Protein AF-A0A6A5W0I1-F1 (afdb_monomer_lite)

Secondary structure (DSSP, 8-state):
--HHHHHHHHHHHHHHTTS-SSHHHHHHHTT--HHHHHHHHHHHHHHHH--

Radius of gyration: 10.89 Å; chains: 1; bounding box: 19×33×27 Å

Sequence (51 aa):
IDAHELAIQLATRDYNAGTFTSQQAAAKVYGLPQSTLYNRLHSITTSIASY

Structure (mmCIF, N/CA/C/O backbone):
data_AF-A0A6A5W0I1-F1
#
_entry.id   AF-A0A6A5W0I1-F1
#
loop_
_atom_site.group_PDB
_atom_site.id
_atom_site.type_symbol
_atom_site.label_atom_id
_atom_site.label_alt_id
_atom_site.label_comp_id
_atom_site.label_asym_id
_atom_site.label_entity_id
_atom_site.label_seq_id
_atom_site.pdbx_PDB_ins_code
_atom_site.Cartn_x
_atom_site.Cartn_y
_atom_site.Cartn_z
_atom_site.occupancy
_atom_site.B_iso_or_equiv
_atom_site.auth_seq_id
_atom_site.auth_comp_id
_atom_site.auth_asym_id
_atom_site.auth_atom_id
_atom_site.pdbx_PDB_model_num
ATOM 1 N N . ILE A 1 1 ? -1.204 5.903 -19.313 1.00 60.81 1 ILE A N 1
ATOM 2 C CA . ILE A 1 1 ? -0.905 5.903 -17.862 1.00 60.81 1 ILE A CA 1
ATOM 3 C C . ILE A 1 1 ? 0.076 4.769 -17.646 1.00 60.81 1 ILE A C 1
ATOM 5 O O . ILE A 1 1 ? -0.188 3.678 -18.138 1.00 60.81 1 ILE A O 1
ATOM 9 N N . ASP A 1 2 ? 1.224 5.055 -17.044 1.00 87.06 2 ASP A N 1
ATOM 10 C CA . ASP A 1 2 ? 2.270 4.064 -16.802 1.00 87.06 2 ASP A CA 1
ATOM 11 C C . ASP A 1 2 ? 1.857 3.108 -15.663 1.00 87.06 2 ASP A C 1
ATOM 13 O O . ASP A 1 2 ? 1.248 3.537 -14.679 1.00 87.06 2 ASP A O 1
ATOM 17 N N . ALA A 1 3 ? 2.132 1.808 -15.808 1.00 86.69 3 ALA A N 1
ATOM 18 C CA . ALA A 1 3 ? 1.703 0.792 -14.842 1.00 86.69 3 ALA A CA 1
ATOM 19 C C . ALA A 1 3 ? 2.372 0.967 -13.467 1.00 86.69 3 ALA A C 1
ATOM 21 O O . ALA A 1 3 ? 1.752 0.692 -12.438 1.00 86.69 3 ALA A O 1
ATOM 22 N N . HIS A 1 4 ? 3.606 1.474 -13.437 1.00 87.19 4 HIS A N 1
ATOM 23 C CA . HIS A 1 4 ? 4.315 1.781 -12.200 1.00 87.19 4 HIS A CA 1
ATOM 24 C C . HIS A 1 4 ? 3.718 3.019 -11.515 1.00 87.19 4 HIS A C 1
ATOM 26 O O . HIS A 1 4 ? 3.497 3.006 -10.304 1.00 87.19 4 HIS A O 1
ATOM 32 N N . GLU A 1 5 ? 3.355 4.055 -12.280 1.00 88.06 5 GLU A N 1
ATOM 33 C CA . GLU A 1 5 ? 2.657 5.236 -11.743 1.00 88.06 5 GLU A CA 1
ATOM 34 C C . GLU A 1 5 ? 1.299 4.855 -11.119 1.00 88.06 5 GLU A C 1
ATOM 36 O O . GLU A 1 5 ? 0.942 5.347 -10.045 1.00 88.06 5 GLU A O 1
ATOM 41 N N . LEU A 1 6 ? 0.558 3.936 -11.752 1.00 90.56 6 LEU A N 1
ATOM 42 C CA . LEU A 1 6 ? -0.708 3.421 -11.223 1.00 90.56 6 LEU A CA 1
ATOM 43 C C . LEU A 1 6 ? -0.506 2.669 -9.896 1.00 90.56 6 LEU A C 1
ATOM 45 O O . LEU A 1 6 ? -1.257 2.885 -8.944 1.00 90.56 6 LEU A O 1
ATOM 49 N N . ALA A 1 7 ? 0.524 1.822 -9.813 1.00 91.00 7 ALA A N 1
ATOM 50 C CA . ALA A 1 7 ? 0.845 1.073 -8.600 1.00 91.00 7 ALA A CA 1
ATOM 51 C C . ALA A 1 7 ? 1.156 2.007 -7.421 1.00 91.00 7 ALA A C 1
ATOM 53 O O . ALA A 1 7 ? 0.666 1.781 -6.316 1.00 91.00 7 ALA A O 1
ATOM 54 N N . ILE A 1 8 ? 1.911 3.089 -7.653 1.00 90.50 8 ILE A N 1
ATOM 55 C CA . ILE A 1 8 ? 2.215 4.087 -6.615 1.00 90.50 8 ILE A CA 1
ATOM 56 C C . ILE A 1 8 ? 0.928 4.736 -6.104 1.00 90.50 8 ILE A C 1
ATOM 58 O O . ILE A 1 8 ? 0.737 4.850 -4.894 1.00 90.50 8 ILE A O 1
ATOM 62 N N . GLN A 1 9 ? 0.027 5.135 -7.004 1.00 90.31 9 GLN A N 1
ATOM 63 C CA . GLN A 1 9 ? -1.229 5.785 -6.622 1.00 90.31 9 GLN A CA 1
ATOM 64 C C . GLN A 1 9 ? -2.137 4.861 -5.807 1.00 90.31 9 GLN A C 1
ATOM 66 O O . GLN A 1 9 ? -2.670 5.285 -4.781 1.00 90.31 9 GLN A O 1
ATOM 71 N N . LEU A 1 10 ? -2.287 3.601 -6.226 1.00 91.88 10 LEU A N 1
ATOM 72 C CA . LEU A 1 10 ? -3.083 2.610 -5.499 1.00 91.88 10 LEU A CA 1
ATOM 73 C C . LEU A 1 10 ? -2.486 2.317 -4.120 1.00 91.88 10 LEU A C 1
ATOM 75 O O . LEU A 1 10 ? -3.199 2.367 -3.119 1.00 91.88 10 LEU A O 1
ATOM 79 N N . ALA A 1 11 ? -1.170 2.122 -4.047 1.00 91.38 11 ALA A N 1
ATOM 80 C CA . ALA A 1 11 ? -0.470 1.877 -2.793 1.00 91.38 11 ALA A CA 1
ATOM 81 C C . ALA A 1 11 ? -0.595 3.056 -1.811 1.00 91.38 11 ALA A C 1
ATOM 83 O O . ALA A 1 11 ? -0.857 2.853 -0.624 1.00 91.38 11 ALA A O 1
ATOM 84 N N . THR A 1 12 ? -0.458 4.295 -2.294 1.00 90.06 12 THR A N 1
ATOM 85 C CA . THR A 1 12 ? -0.674 5.504 -1.486 1.00 90.06 12 THR A CA 1
ATOM 86 C C . THR A 1 12 ? -2.130 5.629 -1.041 1.00 90.06 12 THR A C 1
ATOM 88 O O . THR A 1 12 ? -2.380 5.971 0.115 1.00 90.06 12 THR A O 1
ATOM 91 N N . ARG A 1 13 ? -3.098 5.349 -1.919 1.00 90.62 13 ARG A N 1
ATOM 92 C CA . ARG A 1 13 ? -4.527 5.401 -1.586 1.00 90.62 13 ARG A CA 1
ATOM 93 C C . ARG A 1 13 ? -4.879 4.404 -0.487 1.00 90.62 13 ARG A C 1
ATOM 95 O O . ARG A 1 13 ? -5.493 4.802 0.496 1.00 90.62 13 ARG A O 1
ATOM 102 N N . ASP A 1 14 ? -4.473 3.149 -0.628 1.00 89.56 14 ASP A N 1
ATOM 103 C CA . ASP A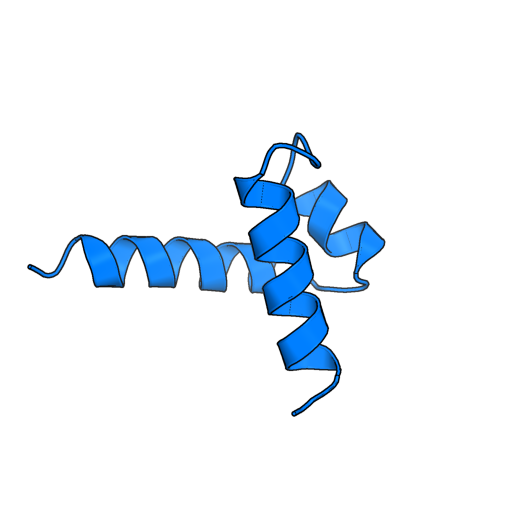 1 14 ? -4.796 2.095 0.338 1.00 89.56 14 ASP A CA 1
ATOM 104 C C . ASP A 1 14 ? -4.104 2.311 1.683 1.00 89.56 14 ASP A C 1
ATOM 106 O O . ASP A 1 14 ? -4.682 2.036 2.735 1.00 89.56 14 ASP A O 1
ATOM 110 N N . TYR A 1 15 ? -2.882 2.847 1.667 1.00 88.75 15 TYR A N 1
ATOM 111 C CA . TYR A 1 15 ? -2.206 3.268 2.888 1.00 88.75 15 TYR A CA 1
ATOM 112 C C . TYR A 1 15 ? -2.977 4.391 3.602 1.00 88.75 15 TYR A C 1
ATOM 114 O O . TYR A 1 15 ? -3.247 4.281 4.795 1.00 88.75 15 TYR A O 1
ATOM 122 N N . ASN A 1 16 ? -3.400 5.438 2.883 1.00 87.19 16 ASN A N 1
ATOM 123 C CA . ASN A 1 16 ? -4.185 6.535 3.468 1.00 87.19 16 ASN A CA 1
ATOM 124 C C . ASN A 1 16 ? -5.599 6.110 3.898 1.00 87.19 16 ASN A C 1
ATOM 126 O O . ASN A 1 16 ? -6.140 6.668 4.847 1.00 87.19 16 ASN A O 1
ATOM 130 N N . ALA A 1 17 ? -6.192 5.116 3.232 1.00 89.06 17 ALA A N 1
ATOM 131 C CA . ALA A 1 17 ? -7.472 4.525 3.620 1.00 89.06 17 ALA A CA 1
ATOM 132 C C . ALA A 1 17 ? -7.378 3.660 4.892 1.00 89.06 17 ALA A 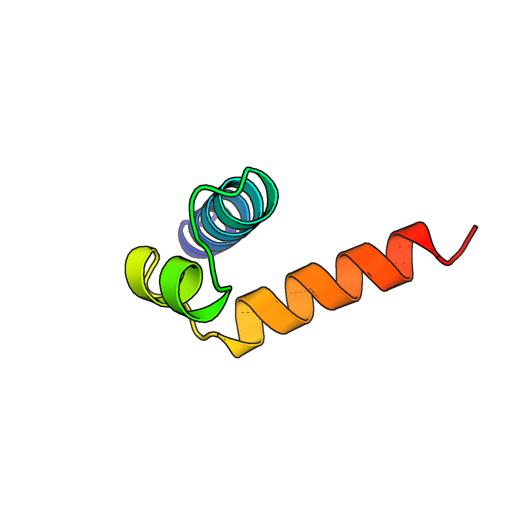C 1
ATOM 134 O O . ALA A 1 17 ? -8.405 3.230 5.413 1.00 89.06 17 ALA A O 1
ATOM 135 N N . GLY A 1 18 ? -6.165 3.388 5.389 1.00 88.94 18 GLY A N 1
ATOM 136 C CA . GLY A 1 18 ? -5.935 2.531 6.550 1.00 88.94 18 GLY A CA 1
ATOM 137 C C . GLY A 1 18 ? -6.011 1.031 6.248 1.00 88.94 18 GLY A C 1
ATOM 138 O O . GLY A 1 18 ? -5.962 0.229 7.176 1.00 88.94 18 GLY A O 1
ATOM 139 N N . THR A 1 19 ? -6.088 0.632 4.971 1.00 91.12 19 THR A N 1
ATOM 140 C CA . THR A 1 19 ? -6.061 -0.780 4.541 1.00 91.12 19 THR A CA 1
ATOM 141 C C . THR A 1 19 ? -4.756 -1.457 4.954 1.00 91.12 19 THR A C 1
ATOM 143 O O . THR A 1 19 ? -4.738 -2.630 5.324 1.00 91.12 19 THR A O 1
ATOM 146 N N . PHE A 1 20 ? -3.653 -0.706 4.913 1.00 88.69 20 PHE A N 1
ATOM 147 C CA . PHE A 1 20 ? -2.347 -1.164 5.364 1.00 88.69 20 PHE A CA 1
ATOM 148 C C . PHE A 1 20 ? -1.904 -0.376 6.591 1.00 88.69 20 PHE A C 1
ATOM 150 O O . PHE A 1 20 ? -1.829 0.848 6.567 1.00 88.69 20 PHE A O 1
ATOM 157 N N . THR A 1 21 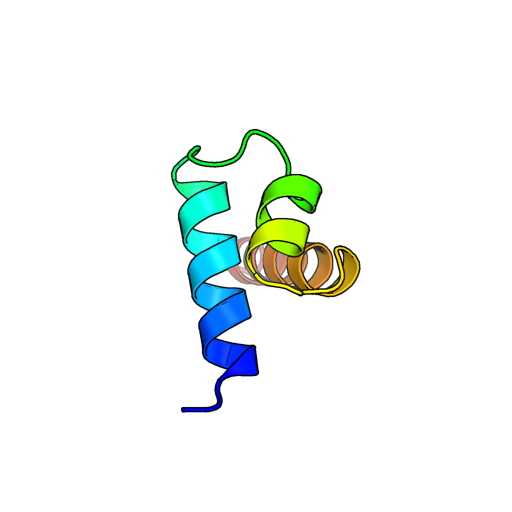? -1.510 -1.094 7.640 1.00 84.31 21 THR A N 1
ATOM 158 C CA . THR A 1 21 ? -0.977 -0.512 8.882 1.00 84.31 21 THR A CA 1
ATOM 159 C C . THR A 1 21 ? 0.437 0.053 8.725 1.00 84.31 21 THR A C 1
ATOM 161 O O . THR A 1 21 ? 0.973 0.664 9.645 1.00 84.31 21 THR A O 1
ATOM 164 N N . SER A 1 22 ? 1.095 -0.179 7.585 1.00 86.31 22 SER A N 1
ATOM 165 C CA . SER A 1 22 ? 2.474 0.243 7.335 1.00 86.31 22 SER A CA 1
ATOM 166 C C . SER A 1 22 ? 2.742 0.466 5.848 1.00 86.31 22 SER A C 1
ATOM 168 O O . SER A 1 22 ? 2.322 -0.329 5.006 1.00 86.31 22 SER A O 1
ATOM 170 N N . GLN A 1 23 ? 3.530 1.499 5.528 1.00 86.06 23 GLN A N 1
ATOM 171 C CA . GLN A 1 23 ? 3.933 1.828 4.150 1.00 86.06 23 GLN A CA 1
ATOM 172 C C . GLN A 1 23 ? 4.664 0.662 3.477 1.00 86.06 23 GLN A C 1
ATOM 174 O O . GLN A 1 23 ? 4.489 0.412 2.291 1.00 86.06 23 GLN A O 1
ATOM 179 N N . GLN A 1 24 ? 5.452 -0.090 4.249 1.00 87.75 24 GLN A N 1
ATOM 180 C CA . GLN A 1 24 ? 6.174 -1.262 3.760 1.00 87.75 24 GLN A CA 1
ATOM 181 C C . GLN A 1 24 ? 5.231 -2.391 3.314 1.00 87.75 24 GLN A C 1
ATOM 183 O O . GLN A 1 24 ? 5.510 -3.057 2.320 1.00 87.75 24 GLN A O 1
ATOM 188 N N . ALA A 1 25 ? 4.110 -2.591 4.016 1.00 89.00 25 ALA A N 1
ATOM 189 C CA . ALA A 1 25 ? 3.121 -3.602 3.648 1.00 89.00 25 ALA A CA 1
ATOM 190 C C . ALA A 1 25 ? 2.443 -3.239 2.320 1.00 89.00 25 ALA A C 1
ATOM 192 O O . ALA A 1 25 ? 2.383 -4.077 1.422 1.00 89.00 25 ALA A O 1
ATOM 193 N N . ALA A 1 26 ? 2.044 -1.973 2.161 1.00 89.75 26 ALA A N 1
ATOM 194 C CA . ALA A 1 26 ? 1.513 -1.461 0.901 1.00 89.75 26 ALA A CA 1
ATOM 195 C C . ALA A 1 26 ? 2.539 -1.608 -0.240 1.00 89.75 26 ALA A C 1
ATOM 197 O O . AL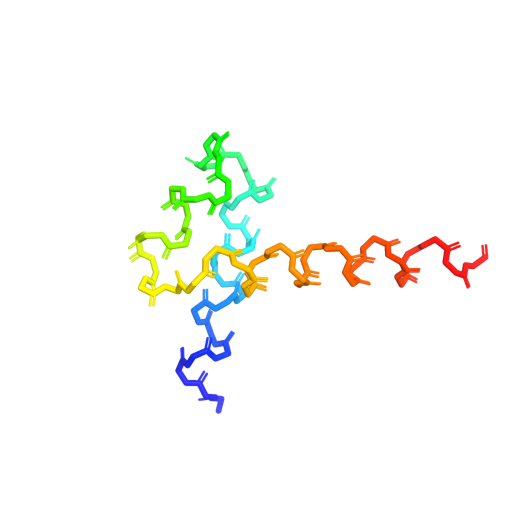A A 1 26 ? 2.240 -2.207 -1.268 1.00 89.75 26 ALA A O 1
ATOM 198 N N . ALA A 1 27 ? 3.784 -1.157 -0.043 1.00 90.38 27 ALA A N 1
ATOM 199 C CA . ALA A 1 27 ? 4.848 -1.281 -1.046 1.00 90.38 27 ALA A CA 1
ATOM 200 C C . ALA A 1 27 ? 5.054 -2.732 -1.505 1.00 90.38 27 ALA A C 1
ATOM 202 O O . ALA A 1 27 ? 5.142 -2.992 -2.702 1.00 90.38 27 ALA A O 1
ATOM 203 N N . LYS A 1 28 ? 5.070 -3.690 -0.571 1.00 90.75 28 LYS A N 1
ATOM 204 C CA . LYS A 1 28 ? 5.276 -5.108 -0.886 1.00 90.75 28 LYS A CA 1
ATOM 205 C C . LYS A 1 28 ? 4.135 -5.706 -1.712 1.00 90.75 28 LYS A C 1
ATOM 207 O O . LYS A 1 28 ? 4.410 -6.479 -2.623 1.00 90.75 28 LYS A O 1
ATOM 212 N N . VAL A 1 29 ? 2.884 -5.346 -1.420 1.00 92.44 29 VAL A N 1
ATOM 213 C CA . VAL A 1 29 ? 1.706 -5.816 -2.177 1.00 92.44 29 VAL A CA 1
ATOM 214 C C . VAL A 1 29 ? 1.736 -5.311 -3.617 1.00 92.44 29 VAL A C 1
ATOM 216 O O . VAL A 1 29 ? 1.420 -6.056 -4.539 1.00 92.44 29 VAL A O 1
ATOM 219 N N . TYR A 1 30 ? 2.177 -4.070 -3.808 1.00 89.50 30 TYR A N 1
ATOM 220 C CA . TYR A 1 30 ? 2.230 -3.421 -5.115 1.00 89.50 30 TYR A CA 1
ATOM 221 C C . TYR A 1 30 ? 3.573 -3.596 -5.848 1.00 89.50 30 TYR A C 1
ATOM 223 O O . TYR A 1 30 ? 3.746 -3.049 -6.934 1.00 89.50 30 TYR A O 1
ATOM 231 N N . GLY A 1 31 ? 4.522 -4.359 -5.290 1.00 91.12 31 GLY A N 1
ATOM 232 C CA . GLY A 1 31 ? 5.832 -4.614 -5.908 1.00 91.12 31 GLY A CA 1
ATOM 233 C C . GLY A 1 31 ? 6.746 -3.385 -5.985 1.00 91.12 31 GLY A C 1
ATOM 234 O O . GLY A 1 31 ? 7.622 -3.317 -6.843 1.00 91.12 31 GLY A O 1
ATOM 235 N N . LEU A 1 32 ? 6.537 -2.405 -5.108 1.00 89.69 32 LEU A N 1
ATOM 236 C CA . LEU A 1 32 ? 7.244 -1.130 -5.101 1.00 89.69 32 LEU A CA 1
ATOM 237 C C . LEU A 1 32 ? 8.346 -1.099 -4.032 1.00 89.69 32 LEU A C 1
ATOM 239 O O . LEU A 1 32 ? 8.203 -1.701 -2.964 1.00 89.69 32 LEU A O 1
ATOM 243 N N . PRO A 1 33 ? 9.417 -0.320 -4.245 1.00 91.25 33 PRO A N 1
ATOM 244 C CA . PRO A 1 33 ? 10.338 0.039 -3.177 1.00 91.25 33 PRO A CA 1
ATOM 245 C C . PRO A 1 33 ? 9.628 0.873 -2.103 1.00 91.25 33 PRO A C 1
ATOM 247 O O . PRO A 1 33 ? 8.877 1.801 -2.408 1.00 91.25 33 PRO A O 1
ATOM 250 N N . GLN A 1 34 ? 9.931 0.616 -0.830 1.00 89.56 34 GLN A N 1
ATOM 251 C CA . GLN A 1 34 ? 9.398 1.417 0.279 1.00 89.56 34 GLN A CA 1
ATOM 252 C C . GLN A 1 34 ? 9.793 2.901 0.155 1.00 89.56 34 GLN A C 1
ATOM 254 O O . GLN A 1 34 ? 8.969 3.775 0.422 1.00 89.56 34 GLN A O 1
ATOM 259 N N . SER A 1 35 ? 11.013 3.196 -0.310 1.00 90.12 35 SER A N 1
ATOM 260 C CA . SER A 1 35 ? 11.483 4.569 -0.544 1.00 90.12 35 SER A CA 1
ATOM 261 C C . SER A 1 35 ? 10.619 5.333 -1.551 1.00 90.12 35 SER A C 1
ATOM 263 O O . SER A 1 35 ? 10.444 6.538 -1.403 1.00 90.12 35 SER A O 1
ATOM 265 N N . THR A 1 36 ? 10.029 4.648 -2.536 1.00 89.81 36 THR A N 1
ATOM 266 C CA . THR A 1 36 ? 9.128 5.264 -3.521 1.00 89.81 36 THR A CA 1
ATOM 267 C C . THR A 1 36 ? 7.857 5.783 -2.854 1.00 89.81 36 THR A C 1
ATOM 269 O O . THR A 1 36 ? 7.468 6.930 -3.071 1.00 89.81 36 THR A O 1
ATOM 272 N N . LEU A 1 37 ? 7.236 4.967 -1.994 1.00 87.44 37 LEU A N 1
ATOM 273 C CA . LEU A 1 37 ? 6.063 5.382 -1.221 1.00 87.44 37 LEU A CA 1
ATOM 274 C C . LEU A 1 37 ? 6.398 6.474 -0.207 1.00 87.44 37 LEU A C 1
ATOM 276 O O . LEU A 1 37 ? 5.648 7.442 -0.099 1.00 87.44 37 LEU A O 1
ATOM 280 N N . TYR A 1 38 ? 7.530 6.348 0.488 1.00 88.75 38 TYR A N 1
ATOM 281 C CA . TYR A 1 38 ? 7.994 7.355 1.438 1.00 88.75 38 TYR A CA 1
ATOM 282 C C . TYR A 1 38 ? 8.180 8.714 0.757 1.00 88.75 38 TYR A C 1
ATOM 284 O O . TYR A 1 38 ? 7.586 9.695 1.194 1.00 88.75 38 TYR A O 1
ATOM 292 N N . ASN A 1 39 ? 8.925 8.771 -0.353 1.00 88.62 39 ASN A N 1
ATOM 293 C CA . ASN A 1 39 ? 9.144 10.014 -1.093 1.00 88.62 39 ASN A CA 1
ATOM 294 C C . ASN A 1 39 ? 7.830 10.610 -1.604 1.00 88.62 39 ASN A C 1
ATOM 296 O O . ASN A 1 39 ? 7.649 11.824 -1.533 1.00 88.62 39 ASN A O 1
ATOM 300 N N . ARG A 1 40 ? 6.896 9.778 -2.087 1.00 86.31 40 ARG A N 1
ATOM 301 C CA . ARG A 1 40 ? 5.587 10.249 -2.560 1.00 86.31 40 ARG A CA 1
ATOM 302 C C . ARG A 1 40 ? 4.769 10.859 -1.424 1.00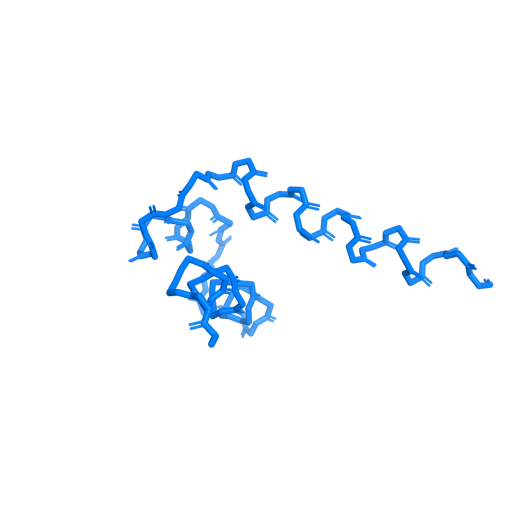 86.31 40 ARG A C 1
ATOM 304 O O . ARG A 1 40 ? 4.264 11.965 -1.577 1.00 86.31 40 ARG A O 1
ATOM 311 N N . LEU A 1 41 ? 4.666 10.171 -0.287 1.00 83.69 41 LEU A N 1
ATOM 312 C CA . LEU A 1 41 ? 3.937 10.655 0.889 1.00 83.69 41 LEU A CA 1
ATOM 313 C C . LEU A 1 41 ? 4.576 11.924 1.467 1.00 83.69 41 LEU A C 1
ATOM 315 O O . LEU A 1 41 ? 3.869 12.877 1.774 1.00 83.69 41 LEU A O 1
ATOM 319 N N . HIS A 1 4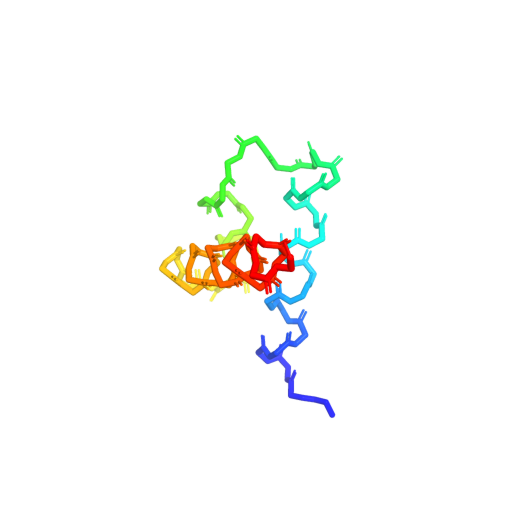2 ? 5.906 11.968 1.556 1.00 85.25 42 HIS A N 1
ATOM 320 C CA . HIS A 1 42 ? 6.637 13.133 2.055 1.00 85.25 42 HIS A CA 1
ATOM 321 C C . HIS A 1 42 ? 6.485 14.344 1.122 1.00 85.25 42 HIS A C 1
ATOM 323 O O . HIS A 1 42 ? 6.246 15.455 1.586 1.00 85.25 42 HIS A O 1
ATOM 329 N N . SER A 1 43 ? 6.547 14.126 -0.197 1.00 81.12 43 SER A N 1
ATOM 330 C CA . SER A 1 43 ? 6.328 15.170 -1.204 1.00 81.12 43 SER A CA 1
ATOM 331 C C . SER A 1 43 ? 4.906 15.737 -1.157 1.00 81.12 43 SER A C 1
ATOM 333 O O . SER A 1 43 ? 4.745 16.953 -1.256 1.00 81.12 43 SER A O 1
ATOM 335 N N . ILE A 1 44 ? 3.888 14.890 -0.949 1.00 72.50 44 ILE A N 1
ATOM 336 C CA . ILE A 1 44 ? 2.503 15.344 -0.753 1.00 72.50 44 ILE A CA 1
ATOM 337 C C . ILE A 1 44 ? 2.419 16.248 0.484 1.00 72.50 44 ILE A C 1
ATOM 339 O O . ILE A 1 44 ? 1.867 17.342 0.384 1.00 72.50 44 ILE A O 1
ATOM 343 N N . THR A 1 45 ? 3.019 15.849 1.611 1.00 68.94 45 THR A N 1
ATOM 344 C CA . THR A 1 45 ? 3.030 16.648 2.850 1.00 68.94 45 THR A CA 1
ATOM 345 C C . THR A 1 45 ? 3.720 18.003 2.672 1.00 68.94 45 THR A C 1
ATOM 347 O O . THR A 1 45 ? 3.210 19.021 3.132 1.00 68.94 45 THR A O 1
ATOM 350 N N . THR A 1 46 ? 4.851 18.062 1.966 1.00 73.19 46 THR A N 1
ATOM 351 C CA . THR A 1 46 ? 5.519 19.341 1.671 1.00 73.19 46 THR A CA 1
ATOM 352 C C . THR A 1 46 ? 4.666 20.224 0.758 1.00 73.19 46 THR A C 1
ATOM 354 O O . THR A 1 46 ? 4.586 21.431 0.978 1.00 73.19 46 THR A O 1
ATOM 357 N N . SER A 1 47 ? 3.974 19.643 -0.226 1.00 61.88 47 SER A N 1
ATOM 358 C CA . SER A 1 47 ? 3.117 20.404 -1.140 1.00 61.88 47 SER A CA 1
ATOM 359 C C . SER A 1 47 ? 1.878 20.992 -0.455 1.00 61.88 47 SER A C 1
ATOM 361 O O . SER A 1 47 ? 1.456 22.078 -0.838 1.00 61.88 47 SER A O 1
ATOM 363 N N . ILE A 1 48 ? 1.307 20.317 0.551 1.00 61.94 48 ILE A N 1
ATOM 364 C CA . ILE A 1 48 ? 0.177 20.850 1.341 1.00 61.94 48 ILE A CA 1
ATOM 365 C C . ILE A 1 48 ? 0.619 21.848 2.418 1.00 61.94 48 ILE A C 1
ATOM 367 O O . ILE A 1 48 ? -0.183 22.669 2.844 1.00 61.94 48 ILE A O 1
ATOM 371 N N . ALA A 1 49 ? 1.878 21.781 2.862 1.00 58.78 49 ALA A N 1
ATOM 372 C CA . ALA A 1 49 ? 2.441 22.680 3.870 1.00 58.78 49 ALA A CA 1
ATOM 373 C C . ALA A 1 49 ? 2.984 23.996 3.281 1.00 58.78 49 ALA A C 1
ATOM 375 O O . ALA A 1 49 ? 3.355 24.888 4.035 1.00 58.78 49 ALA A O 1
ATOM 376 N N . SER A 1 50 ? 3.054 24.120 1.951 1.00 57.66 50 SER A N 1
ATOM 377 C CA . SER A 1 50 ? 3.617 25.292 1.260 1.00 57.66 50 SER A CA 1
ATOM 378 C C . SER A 1 50 ? 2.575 26.373 0.917 1.00 57.66 50 SER A C 1
ATOM 380 O O . SER A 1 50 ? 2.729 27.051 -0.097 1.00 57.66 50 SER A O 1
ATOM 382 N N . TYR A 1 51 ? 1.518 26.526 1.720 1.00 44.25 51 TYR A N 1
ATOM 383 C CA . TYR A 1 51 ? 0.451 27.519 1.516 1.00 44.25 51 TYR A CA 1
ATOM 384 C C . TYR A 1 51 ? 0.367 28.520 2.667 1.00 44.25 51 TYR A C 1
ATOM 386 O O . TYR A 1 51 ? 0.492 28.080 3.833 1.00 44.25 51 TYR A O 1
#

Organism: NCBI:txid1392246

Foldseek 3Di:
DDLLVVLLVVLLVCVVVVVDPDLVVSCVVSVHDSVSNVCVVVVVVVVVVPD

pLDDT: mean 84.07, std 10.92, range [44.25, 92.44]

InterPro domains:
  IPR007889 DNA binding HTH domain, Psq-type [PF05225] (8-43)
  IPR009057 Homedomain-like superfamily [SSF46689] (8-47)